Protein AF-A0A164EV01-F1 (afdb_monomer_lite)

Structure (mmCIF, N/CA/C/O backbone):
data_AF-A0A164EV01-F1
#
_entry.id   AF-A0A164EV01-F1
#
loop_
_atom_site.group_PDB
_atom_site.id
_atom_site.type_symbol
_atom_site.label_atom_id
_atom_site.label_alt_id
_atom_site.label_comp_id
_atom_site.label_asym_id
_atom_site.label_entity_id
_atom_site.label_seq_id
_atom_site.pdbx_PDB_ins_code
_atom_site.Cartn_x
_atom_site.Cartn_y
_atom_site.Cartn_z
_atom_site.occupancy
_atom_site.B_iso_or_equiv
_atom_site.auth_seq_id
_atom_site.auth_comp_id
_atom_site.auth_asym_id
_atom_site.auth_atom_id
_atom_site.pdbx_PDB_model_num
ATOM 1 N N . MET A 1 1 ? 11.903 -7.629 1.870 1.00 88.00 1 MET A N 1
ATOM 2 C CA . MET A 1 1 ? 11.206 -6.641 1.024 1.00 88.00 1 MET A CA 1
ATOM 3 C C . MET A 1 1 ? 10.849 -7.337 -0.263 1.00 88.00 1 MET A C 1
ATOM 5 O O . MET A 1 1 ? 11.646 -8.150 -0.713 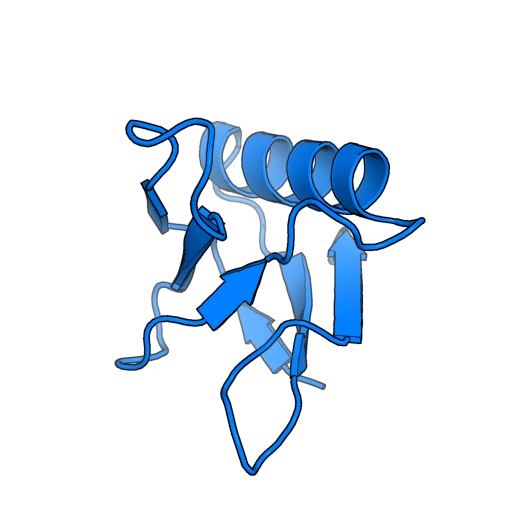1.00 88.00 1 MET A O 1
ATOM 9 N N . GLU A 1 2 ? 9.692 -7.011 -0.812 1.00 94.12 2 GLU A N 1
ATOM 10 C CA . GLU A 1 2 ? 9.177 -7.539 -2.071 1.00 94.12 2 GLU A CA 1
ATOM 11 C C . GLU A 1 2 ? 9.063 -6.412 -3.100 1.00 94.12 2 GLU A C 1
ATOM 13 O O . GLU A 1 2 ? 9.095 -5.230 -2.749 1.00 94.12 2 GLU A O 1
ATOM 18 N N . GLU A 1 3 ? 8.926 -6.774 -4.372 1.00 96.31 3 GLU A N 1
ATOM 19 C CA . GLU A 1 3 ? 8.696 -5.833 -5.466 1.00 96.31 3 GLU A CA 1
ATOM 20 C C . GLU A 1 3 ? 7.657 -6.397 -6.425 1.00 96.31 3 GLU A C 1
ATOM 22 O O . GLU A 1 3 ? 7.822 -7.503 -6.950 1.00 96.31 3 GLU A O 1
ATOM 27 N N . ASP A 1 4 ? 6.581 -5.649 -6.663 1.00 96.50 4 ASP A N 1
ATOM 28 C CA . ASP A 1 4 ? 5.507 -6.113 -7.533 1.00 96.50 4 ASP A CA 1
ATOM 29 C C . ASP A 1 4 ? 4.611 -4.990 -8.059 1.00 96.50 4 ASP A C 1
ATOM 31 O O . ASP A 1 4 ? 4.658 -3.853 -7.592 1.00 96.50 4 ASP A O 1
ATOM 35 N N . VAL A 1 5 ? 3.777 -5.314 -9.045 1.00 96.38 5 VAL A N 1
ATOM 36 C CA . VAL A 1 5 ? 2.800 -4.382 -9.617 1.00 96.38 5 VAL A CA 1
ATOM 37 C C . VAL A 1 5 ? 1.522 -4.348 -8.785 1.00 96.38 5 VAL A C 1
ATOM 39 O O . VAL A 1 5 ? 0.978 -5.390 -8.415 1.00 96.38 5 VAL A O 1
ATOM 42 N N . VAL A 1 6 ? 1.013 -3.146 -8.515 1.00 97.06 6 VAL A N 1
ATOM 43 C CA . VAL A 1 6 ? -0.279 -2.957 -7.840 1.00 97.06 6 VAL A CA 1
ATOM 44 C C . VAL A 1 6 ? -1.397 -3.153 -8.857 1.00 97.06 6 VAL A C 1
ATOM 46 O O . VAL A 1 6 ? -1.553 -2.349 -9.773 1.00 97.06 6 VAL A O 1
ATOM 49 N N . VAL A 1 7 ? -2.214 -4.189 -8.682 1.00 97.19 7 VAL A N 1
ATOM 50 C CA . VAL A 1 7 ? -3.324 -4.481 -9.606 1.00 97.19 7 VAL A CA 1
ATOM 51 C C . VAL A 1 7 ? -4.649 -3.895 -9.126 1.00 97.19 7 VAL A C 1
ATOM 53 O O . VAL A 1 7 ? -5.507 -3.535 -9.933 1.00 97.19 7 VAL A O 1
ATOM 56 N N . ARG A 1 8 ? -4.827 -3.747 -7.807 1.00 97.25 8 ARG A N 1
ATOM 57 C CA . ARG A 1 8 ? -6.069 -3.235 -7.219 1.00 97.25 8 ARG A CA 1
ATOM 58 C C . ARG A 1 8 ? -5.835 -2.575 -5.862 1.00 97.25 8 ARG A C 1
ATOM 60 O O . ARG A 1 8 ? -5.015 -3.030 -5.070 1.00 97.25 8 ARG A O 1
ATOM 67 N N . LEU A 1 9 ? -6.606 -1.515 -5.609 1.00 97.31 9 LEU A N 1
ATOM 68 C CA . LEU A 1 9 ? -6.715 -0.839 -4.317 1.00 97.31 9 LEU A CA 1
ATOM 69 C C . LEU A 1 9 ? -8.187 -0.796 -3.902 1.00 97.31 9 LEU A C 1
ATOM 71 O O . LEU A 1 9 ? -9.012 -0.241 -4.631 1.00 97.31 9 LEU A O 1
ATOM 75 N N .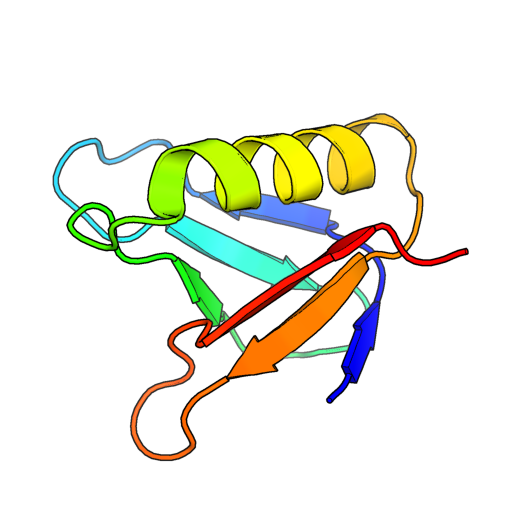 ASP A 1 10 ? -8.509 -1.359 -2.742 1.00 96.19 10 ASP A N 1
ATOM 76 C CA . ASP A 1 10 ? -9.854 -1.353 -2.170 1.00 96.19 10 ASP A CA 1
ATOM 77 C C . ASP A 1 10 ? -10.056 -0.097 -1.316 1.00 96.19 10 ASP A C 1
ATOM 79 O O . ASP A 1 10 ? -9.834 -0.089 -0.108 1.00 96.19 10 ASP A O 1
ATOM 83 N N . THR A 1 11 ? -10.472 0.992 -1.963 1.00 93.31 11 THR A N 1
ATOM 84 C CA . THR A 1 11 ? -10.645 2.310 -1.325 1.00 93.31 11 THR A CA 1
ATOM 85 C C . THR A 1 11 ? -12.091 2.636 -0.947 1.00 93.31 11 THR A C 1
ATOM 87 O O . THR A 1 11 ? -12.349 3.702 -0.392 1.00 93.31 11 THR A O 1
ATOM 90 N N . ALA A 1 12 ? -13.037 1.733 -1.231 1.00 90.94 12 ALA A N 1
ATOM 91 C CA . ALA A 1 12 ? -14.476 1.984 -1.110 1.00 90.94 12 ALA A CA 1
ATOM 92 C C . ALA A 1 12 ? -14.964 2.230 0.330 1.00 90.94 12 ALA A C 1
ATOM 94 O O . ALA A 1 12 ? -16.026 2.814 0.520 1.00 90.94 12 ALA A O 1
ATOM 95 N N . GLN A 1 13 ? -14.212 1.783 1.341 1.00 90.25 13 GLN A N 1
ATOM 96 C CA . GLN A 1 13 ? -14.554 1.962 2.754 1.00 90.25 13 GLN A CA 1
ATOM 97 C C . GLN A 1 13 ? -13.605 2.998 3.385 1.00 90.25 13 GLN A C 1
ATOM 99 O O . GLN A 1 13 ? -12.406 2.722 3.501 1.00 90.25 13 GLN A O 1
ATOM 104 N N . PRO A 1 14 ? -14.101 4.191 3.770 1.00 88.06 14 PRO A N 1
ATOM 105 C CA . PRO A 1 14 ? -13.266 5.280 4.280 1.00 88.06 14 PRO A CA 1
ATOM 106 C C . PRO A 1 14 ? -12.702 5.018 5.683 1.00 88.06 14 PRO A C 1
ATOM 108 O O . PRO A 1 14 ? -11.643 5.548 5.995 1.00 88.06 14 PRO A O 1
ATOM 111 N N . ASP A 1 15 ? -13.349 4.162 6.476 1.00 90.81 15 ASP A N 1
ATOM 112 C CA . ASP A 1 15 ? -12.964 3.886 7.872 1.00 90.81 15 ASP A CA 1
ATOM 113 C C . ASP A 1 15 ? -12.198 2.566 8.044 1.00 90.81 15 ASP A C 1
ATOM 115 O O . ASP A 1 15 ? -11.892 2.155 9.160 1.00 90.81 15 ASP A O 1
ATOM 119 N N . LYS A 1 16 ? -11.909 1.865 6.942 1.00 93.06 16 LYS A N 1
ATOM 120 C CA . LYS A 1 16 ? -11.156 0.605 6.958 1.00 93.06 16 LYS A CA 1
ATOM 121 C C . LYS A 1 16 ? -9.791 0.761 6.296 1.00 93.06 16 LYS A C 1
ATOM 123 O O . LYS A 1 16 ? -9.663 1.598 5.396 1.00 93.06 16 LYS A O 1
ATOM 128 N N . PRO A 1 17 ? -8.798 -0.062 6.677 1.00 95.31 17 PRO A N 1
ATOM 129 C CA . PRO A 1 17 ? -7.523 -0.122 5.973 1.00 95.31 17 PRO A CA 1
ATOM 130 C C . PRO A 1 17 ? -7.740 -0.358 4.478 1.00 95.31 17 PRO A C 1
ATOM 132 O O . PRO A 1 17 ? -8.686 -1.042 4.074 1.00 95.31 17 PRO A O 1
ATOM 135 N N . ILE A 1 18 ? -6.868 0.209 3.649 1.00 96.75 18 ILE A N 1
ATOM 136 C CA . ILE A 1 18 ? -6.931 -0.009 2.205 1.00 96.75 18 ILE A CA 1
ATOM 137 C C . ILE A 1 18 ? -6.367 -1.396 1.906 1.00 96.75 18 ILE A C 1
ATOM 139 O O . ILE A 1 18 ? -5.214 -1.682 2.223 1.00 96.75 18 ILE A O 1
ATOM 143 N N . GLY A 1 19 ? -7.175 -2.238 1.264 1.00 96.88 19 GLY A N 1
ATOM 144 C CA . GLY A 1 19 ? -6.715 -3.510 0.714 1.00 96.88 19 GLY A CA 1
ATOM 145 C C . GLY A 1 19 ? -5.866 -3.275 -0.532 1.00 96.88 19 GLY A C 1
ATOM 146 O O . GLY A 1 19 ? -6.318 -2.632 -1.482 1.00 96.88 19 GLY A O 1
ATOM 147 N N . VAL A 1 20 ? -4.642 -3.788 -0.535 1.00 97.19 20 VAL A N 1
ATOM 148 C CA . VAL A 1 20 ? -3.668 -3.673 -1.622 1.00 97.19 20 VAL A CA 1
ATOM 149 C C . VAL A 1 20 ? -3.423 -5.058 -2.200 1.00 97.19 20 VAL A C 1
ATOM 151 O O . VAL A 1 20 ? -3.012 -5.976 -1.492 1.00 97.19 20 VAL A O 1
ATOM 154 N N . HIS A 1 21 ? -3.685 -5.202 -3.496 1.00 97.25 21 HIS A N 1
ATOM 155 C CA . HIS A 1 21 ? -3.486 -6.450 -4.227 1.00 97.25 21 HIS A CA 1
ATOM 156 C C . HIS A 1 21 ? -2.306 -6.275 -5.172 1.00 97.25 21 HIS A C 1
ATOM 158 O O . HIS A 1 21 ? -2.303 -5.349 -5.995 1.00 97.25 21 HIS A O 1
ATOM 164 N N . PHE A 1 22 ? -1.336 -7.178 -5.074 1.00 96.25 22 PHE A N 1
ATOM 165 C CA . PHE A 1 22 ? -0.186 -7.225 -5.969 1.00 96.25 22 PHE A CA 1
ATOM 166 C C . PHE A 1 22 ? -0.323 -8.374 -6.971 1.00 96.25 22 PHE A C 1
ATOM 168 O O . PHE A 1 22 ? -0.973 -9.373 -6.685 1.00 96.25 22 PHE A O 1
ATOM 175 N N . GLY A 1 23 ? 0.257 -8.227 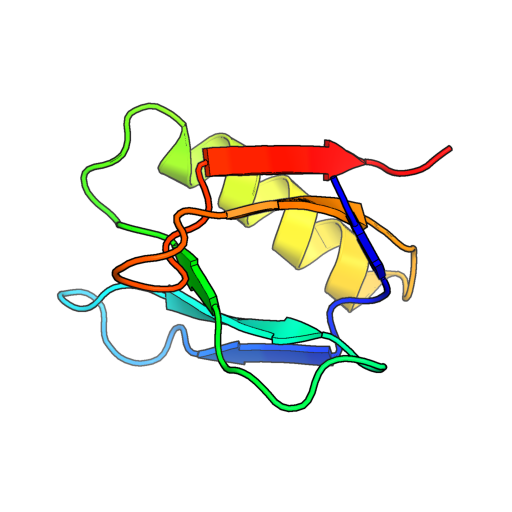-8.162 1.00 94.81 23 GLY A N 1
ATOM 176 C CA . GLY A 1 23 ? 0.023 -9.155 -9.274 1.00 94.81 23 GLY A CA 1
ATOM 177 C C . GLY A 1 23 ? 0.487 -10.597 -9.029 1.00 94.81 23 GLY A C 1
ATOM 178 O O . GLY A 1 23 ? -0.229 -11.535 -9.370 1.00 94.81 23 GLY A O 1
ATOM 179 N N . ARG A 1 24 ? 1.674 -10.789 -8.449 1.00 93.56 24 ARG A N 1
ATOM 180 C CA . ARG A 1 24 ? 2.280 -12.104 -8.172 1.00 93.56 24 ARG A CA 1
ATOM 181 C C . ARG A 1 24 ? 1.926 -12.654 -6.792 1.00 93.56 24 ARG A C 1
ATOM 183 O O . ARG A 1 24 ? 2.167 -13.832 -6.536 1.00 93.56 24 ARG A O 1
ATOM 190 N N . HIS A 1 25 ? 1.359 -11.835 -5.909 1.00 88.94 25 HIS A N 1
ATOM 191 C CA . HIS A 1 25 ? 1.057 -12.223 -4.535 1.00 88.94 25 HIS A CA 1
ATOM 192 C C . HIS A 1 25 ? -0.432 -12.534 -4.369 1.00 88.94 25 HIS A C 1
ATOM 194 O O . HIS A 1 25 ? -1.289 -11.714 -4.674 1.00 88.94 25 HIS A O 1
ATOM 200 N N . ALA A 1 26 ? -0.747 -13.711 -3.825 1.00 85.56 26 ALA A N 1
ATOM 201 C CA . ALA A 1 26 ? -2.133 -14.129 -3.590 1.00 85.56 26 ALA A CA 1
ATOM 202 C C . ALA A 1 26 ? -2.772 -13.492 -2.336 1.00 85.56 26 ALA A C 1
ATOM 204 O O . ALA A 1 26 ? -3.981 -13.601 -2.137 1.00 85.56 26 ALA A O 1
ATOM 205 N N . ALA A 1 27 ? -1.970 -12.864 -1.470 1.00 91.25 27 ALA A N 1
ATOM 206 C CA . ALA A 1 27 ? -2.438 -12.225 -0.245 1.00 91.25 27 ALA A CA 1
ATOM 207 C C . ALA A 1 27 ? -2.941 -10.795 -0.495 1.00 91.25 27 ALA A C 1
ATOM 209 O O . ALA A 1 27 ? -2.446 -10.089 -1.374 1.00 91.25 27 ALA A O 1
ATOM 210 N N . ILE A 1 28 ? -3.888 -10.354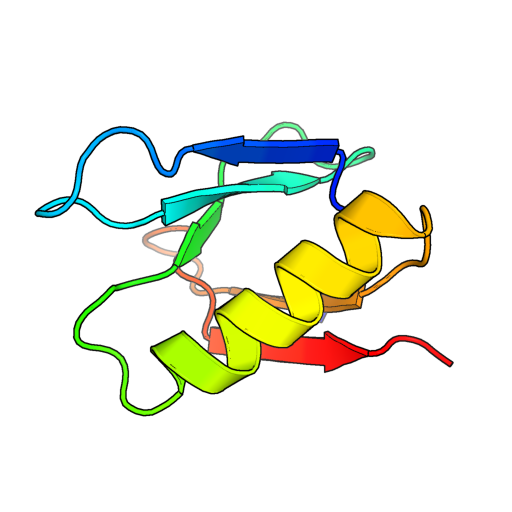 0.339 1.00 94.06 28 ILE A N 1
ATOM 211 C CA . ILE A 1 28 ? -4.302 -8.950 0.418 1.00 94.06 28 ILE A CA 1
ATOM 212 C C . ILE A 1 28 ? -3.472 -8.281 1.508 1.00 94.06 28 ILE A C 1
ATOM 214 O O . ILE A 1 28 ? -3.518 -8.697 2.666 1.00 94.06 28 ILE A O 1
ATOM 218 N N . TYR A 1 29 ? -2.740 -7.238 1.137 1.00 95.69 29 TYR A N 1
ATOM 219 C CA . TYR A 1 29 ? -1.956 -6.436 2.069 1.00 95.69 29 TYR A CA 1
ATOM 220 C C . TYR A 1 29 ? -2.776 -5.251 2.558 1.00 95.69 29 TYR A C 1
ATOM 222 O O . TYR A 1 29 ? -3.657 -4.764 1.852 1.00 95.69 29 TYR A O 1
ATOM 230 N N . LEU A 1 30 ? -2.507 -4.788 3.774 1.00 96.38 30 LEU A N 1
ATOM 231 C CA . LEU A 1 30 ? -3.296 -3.737 4.409 1.00 96.38 30 LEU A CA 1
ATOM 232 C C . LEU A 1 30 ? -2.471 -2.463 4.552 1.00 96.38 30 LEU A C 1
ATOM 234 O O . LEU A 1 30 ? -1.403 -2.464 5.158 1.00 96.38 30 LEU A O 1
ATOM 238 N N . LEU A 1 31 ? -2.981 -1.365 4.010 1.00 96.88 31 LEU A N 1
ATOM 239 C CA . LEU A 1 31 ? -2.475 -0.029 4.284 1.00 96.88 31 LEU A CA 1
ATOM 240 C C . LEU A 1 31 ? -3.360 0.622 5.352 1.00 96.88 31 LEU A C 1
ATOM 242 O O . LEU A 1 31 ? -4.500 1.006 5.077 1.00 96.88 31 LEU A O 1
ATOM 246 N N . GLU A 1 32 ? -2.826 0.724 6.566 1.00 96.06 32 GLU A N 1
ATOM 247 C CA . GLU A 1 32 ? -3.503 1.337 7.710 1.00 96.06 32 GLU A CA 1
ATOM 248 C C . GLU A 1 32 ? -3.675 2.847 7.516 1.00 96.06 32 GLU A C 1
ATOM 250 O O . GLU A 1 32 ? -2.743 3.540 7.109 1.00 96.06 32 GLU A O 1
ATOM 255 N N . ARG A 1 33 ? -4.877 3.363 7.796 1.00 94.12 33 ARG A N 1
ATOM 256 C CA . ARG A 1 33 ? -5.223 4.779 7.567 1.00 94.12 33 ARG A CA 1
ATOM 257 C C . ARG A 1 33 ? -4.666 5.730 8.619 1.00 94.12 33 ARG A C 1
ATOM 259 O O . ARG A 1 33 ? -4.519 6.915 8.339 1.00 94.12 33 ARG A O 1
ATOM 266 N N . ASP A 1 34 ? -4.397 5.215 9.810 1.00 94.69 34 ASP A N 1
ATOM 267 C CA . ASP A 1 34 ? -3.785 5.938 10.923 1.00 94.69 34 ASP A CA 1
ATOM 268 C C . ASP A 1 34 ? -2.247 5.936 10.853 1.00 94.69 34 ASP A C 1
ATOM 270 O O . ASP A 1 34 ? -1.591 6.565 11.684 1.00 94.69 34 ASP A O 1
ATOM 274 N N . ASP A 1 35 ? -1.657 5.270 9.853 1.00 94.06 35 ASP A N 1
ATOM 275 C CA . ASP A 1 35 ? -0.214 5.268 9.653 1.00 94.06 35 ASP A CA 1
ATOM 276 C C . ASP A 1 35 ? 0.285 6.675 9.262 1.00 94.06 35 ASP A C 1
ATOM 278 O O . ASP A 1 35 ? -0.249 7.279 8.325 1.00 94.06 35 ASP A O 1
ATOM 282 N N . PRO A 1 36 ? 1.339 7.213 9.907 1.00 96.12 36 PRO A N 1
ATOM 283 C CA . PRO A 1 36 ? 1.903 8.514 9.546 1.00 96.12 36 PRO A CA 1
ATOM 284 C C . PRO A 1 36 ? 2.325 8.628 8.075 1.00 96.12 36 PRO A C 1
ATOM 286 O O . PRO A 1 36 ? 2.362 9.731 7.531 1.00 96.12 36 PRO A O 1
ATOM 289 N N . GLN A 1 37 ? 2.655 7.509 7.423 1.00 97.19 37 GLN A N 1
ATOM 290 C CA . GLN A 1 37 ? 3.046 7.464 6.015 1.00 97.19 37 GLN A CA 1
ATOM 291 C C . GLN A 1 37 ? 1.878 7.177 5.065 1.00 97.19 37 GLN A C 1
ATOM 293 O O . GLN A 1 37 ? 2.090 7.106 3.853 1.00 97.19 37 GLN A O 1
ATOM 298 N N . PHE A 1 38 ? 0.647 7.054 5.574 1.00 96.38 38 PHE A N 1
ATOM 299 C CA . PHE A 1 38 ? -0.525 6.634 4.806 1.00 96.38 38 PHE A CA 1
ATOM 300 C C . PHE A 1 38 ? -0.682 7.384 3.480 1.00 96.38 38 PHE A C 1
ATOM 302 O O . PHE A 1 38 ? -0.771 6.761 2.423 1.00 96.38 38 PHE A O 1
ATOM 309 N N . ALA A 1 39 ? -0.689 8.719 3.520 1.00 97.00 39 ALA A N 1
ATOM 310 C CA . ALA A 1 39 ? -0.901 9.541 2.330 1.00 97.00 39 ALA A CA 1
ATOM 311 C C . ALA A 1 39 ? 0.222 9.358 1.295 1.00 97.00 39 ALA A C 1
ATOM 313 O O . ALA A 1 39 ? -0.046 9.222 0.100 1.00 97.00 39 ALA A O 1
ATOM 314 N N . THR A 1 40 ? 1.472 9.301 1.761 1.00 98.00 40 THR A N 1
ATOM 315 C CA . THR A 1 40 ? 2.657 9.096 0.921 1.00 98.00 40 THR A CA 1
ATOM 316 C C . THR A 1 40 ? 2.620 7.726 0.252 1.00 98.00 40 THR A C 1
ATOM 318 O O . THR A 1 40 ? 2.739 7.622 -0.969 1.00 98.00 40 THR A O 1
ATOM 321 N N . TRP A 1 41 ? 2.405 6.668 1.032 1.00 98.12 41 TRP A N 1
ATOM 322 C CA . TRP A 1 41 ? 2.346 5.300 0.528 1.00 98.12 41 TRP A CA 1
ATOM 323 C C . TRP A 1 41 ? 1.162 5.096 -0.410 1.00 98.12 41 TRP A C 1
ATOM 325 O O . TRP A 1 41 ? 1.326 4.506 -1.477 1.00 98.12 41 TRP A O 1
ATOM 335 N N . LEU A 1 42 ? -0.009 5.652 -0.086 1.00 97.75 42 LEU A N 1
ATOM 336 C CA . LEU A 1 42 ? -1.169 5.603 -0.968 1.00 97.75 42 LEU A CA 1
ATOM 337 C C . LEU A 1 42 ? -0.876 6.261 -2.321 1.00 97.75 42 LEU A C 1
ATOM 339 O O . LEU A 1 42 ? -1.232 5.692 -3.352 1.00 97.75 42 LEU A O 1
ATOM 343 N N . ALA A 1 43 ? -0.200 7.412 -2.340 1.00 97.94 43 ALA A N 1
ATOM 344 C CA . ALA A 1 43 ? 0.177 8.081 -3.583 1.00 97.94 43 ALA A CA 1
ATOM 345 C C . ALA A 1 43 ? 1.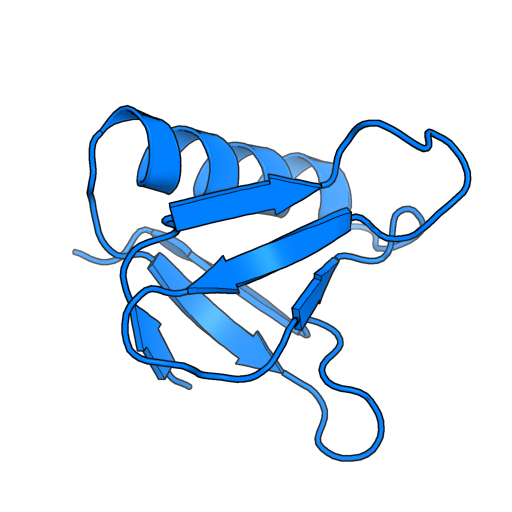131 7.224 -4.435 1.00 97.94 43 ALA A C 1
ATOM 347 O O . ALA A 1 43 ? 0.944 7.121 -5.650 1.00 97.94 43 ALA A O 1
ATOM 348 N N . VAL A 1 44 ? 2.111 6.557 -3.813 1.00 98.06 44 VAL A N 1
ATOM 349 C CA . VAL A 1 44 ? 3.019 5.626 -4.507 1.00 98.06 44 VAL A CA 1
ATOM 350 C C . VAL A 1 44 ? 2.249 4.440 -5.089 1.00 98.06 44 VAL A C 1
ATOM 352 O O . VAL A 1 44 ? 2.415 4.131 -6.268 1.00 98.06 44 VAL A O 1
ATOM 355 N N . LEU A 1 45 ? 1.358 3.818 -4.311 1.00 98.00 45 LEU A N 1
ATOM 356 C CA . LEU A 1 45 ? 0.544 2.688 -4.770 1.00 98.00 45 LEU A CA 1
ATOM 357 C C . LEU A 1 45 ? -0.400 3.077 -5.912 1.00 98.00 45 LEU A C 1
ATOM 359 O O . LEU A 1 45 ? -0.539 2.334 -6.882 1.00 98.00 45 LEU A O 1
ATOM 363 N N . GLN A 1 46 ? -1.049 4.241 -5.814 1.00 98.06 46 GLN A N 1
ATOM 364 C CA . GLN A 1 46 ? -1.930 4.760 -6.860 1.00 98.06 46 GLN A CA 1
ATOM 365 C C . GLN A 1 46 ? -1.155 5.043 -8.143 1.00 98.06 46 GLN A C 1
ATOM 367 O O . GLN A 1 46 ? -1.601 4.661 -9.224 1.00 98.06 46 GLN A O 1
ATOM 372 N N . ARG A 1 47 ? 0.024 5.664 -8.033 1.00 97.25 47 ARG A N 1
ATOM 373 C CA . ARG A 1 47 ? 0.904 5.904 -9.178 1.00 97.25 47 ARG A CA 1
ATOM 374 C C . ARG A 1 47 ? 1.349 4.586 -9.813 1.00 97.25 47 ARG A C 1
ATOM 376 O O . ARG A 1 47 ? 1.188 4.427 -11.020 1.00 97.25 47 ARG A O 1
ATOM 383 N N . GLY A 1 48 ? 1.826 3.635 -9.009 1.00 96.56 48 GLY A N 1
ATOM 384 C CA . GLY A 1 48 ? 2.224 2.302 -9.465 1.00 96.56 48 GLY A CA 1
ATOM 385 C C . GLY A 1 48 ? 1.104 1.595 -10.223 1.00 96.56 48 GLY A C 1
ATOM 386 O O . GLY A 1 48 ? 1.296 1.153 -11.352 1.00 96.56 48 GLY A O 1
ATOM 387 N N . ARG A 1 49 ? -0.109 1.600 -9.657 1.00 97.19 49 ARG A N 1
ATOM 388 C CA . ARG A 1 49 ? -1.308 1.048 -10.299 1.00 97.19 49 ARG A CA 1
ATOM 389 C C . ARG A 1 49 ? -1.642 1.739 -11.622 1.00 97.19 49 ARG A C 1
ATOM 391 O O . ARG A 1 49 ? -1.929 1.062 -12.602 1.00 97.19 49 ARG A O 1
ATOM 398 N N . ASN A 1 50 ? -1.632 3.070 -11.655 1.00 97.25 50 ASN A N 1
ATOM 399 C CA . ASN A 1 50 ? -2.047 3.839 -12.832 1.00 97.25 50 ASN A CA 1
ATOM 400 C C . ASN A 1 50 ? -1.069 3.700 -14.005 1.00 97.25 50 ASN A C 1
ATOM 402 O O . ASN A 1 50 ? -1.492 3.742 -15.157 1.00 97.25 50 ASN A O 1
ATOM 406 N N . HIS A 1 51 ? 0.225 3.544 -13.720 1.00 95.12 51 HIS A N 1
ATOM 407 C CA . HIS A 1 51 ? 1.263 3.409 -14.744 1.00 95.12 51 HIS A CA 1
ATOM 408 C C . HIS A 1 51 ? 1.682 1.958 -15.008 1.00 95.12 51 HIS A C 1
ATOM 410 O O . HIS A 1 51 ? 2.485 1.719 -15.906 1.00 95.12 51 HIS A O 1
ATOM 416 N N . GLY A 1 52 ? 1.167 0.995 -14.237 1.00 94.31 52 GLY A N 1
ATOM 417 C CA . GLY A 1 52 ? 1.611 -0.398 -14.292 1.00 94.31 52 GLY A CA 1
ATOM 418 C C . GLY A 1 52 ? 3.073 -0.583 -13.873 1.00 94.31 52 GLY A C 1
ATOM 419 O O . GLY A 1 52 ? 3.696 -1.565 -14.267 1.00 94.31 52 GLY A O 1
ATOM 420 N N . THR A 1 53 ? 3.638 0.358 -13.109 1.00 94.69 53 THR A N 1
ATOM 421 C CA . THR A 1 53 ? 5.028 0.286 -12.648 1.00 94.69 53 THR A CA 1
ATOM 422 C C . THR A 1 53 ? 5.110 -0.476 -11.328 1.00 94.69 53 THR A C 1
ATOM 424 O O . THR A 1 53 ? 4.234 -0.297 -10.471 1.00 94.69 53 THR A O 1
ATOM 427 N N . PRO A 1 54 ? 6.155 -1.294 -11.119 1.00 96.00 54 PRO A N 1
ATOM 428 C CA . PRO A 1 54 ? 6.346 -1.978 -9.851 1.00 96.00 54 PRO A CA 1
ATOM 429 C C . PRO A 1 54 ? 6.538 -0.993 -8.692 1.00 96.00 54 PRO A C 1
ATOM 431 O O . PRO A 1 54 ? 6.975 0.148 -8.862 1.00 96.00 54 PRO A O 1
ATOM 434 N N . VAL A 1 55 ? 6.216 -1.458 -7.493 1.00 97.19 55 VAL A N 1
ATOM 435 C CA . VAL A 1 55 ? 6.522 -0.787 -6.230 1.00 97.19 55 VAL A CA 1
ATOM 436 C C . VAL A 1 55 ? 7.263 -1.761 -5.329 1.00 97.19 55 VAL A C 1
ATOM 438 O O . VAL A 1 55 ? 6.995 -2.965 -5.348 1.00 97.19 55 VAL A O 1
ATOM 441 N N . ARG A 1 56 ? 8.183 -1.240 -4.522 1.00 97.31 56 ARG A N 1
ATOM 442 C CA . ARG A 1 56 ? 8.826 -1.996 -3.451 1.00 97.31 56 ARG A CA 1
ATOM 443 C C . ARG A 1 56 ? 8.001 -1.884 -2.187 1.00 97.31 56 ARG A C 1
ATOM 445 O O . ARG A 1 56 ? 7.540 -0.795 -1.846 1.00 97.31 56 ARG A O 1
ATOM 452 N N . PHE A 1 57 ? 7.824 -2.994 -1.483 1.00 96.25 57 PHE A N 1
ATOM 453 C CA . PHE A 1 57 ? 7.051 -3.003 -0.253 1.00 96.25 57 PHE A CA 1
ATOM 454 C C . PHE A 1 57 ? 7.596 -3.966 0.805 1.00 96.25 57 PHE A C 1
ATOM 456 O O . PHE A 1 57 ? 8.287 -4.950 0.531 1.00 96.25 57 PHE A O 1
ATOM 463 N N . GLY A 1 58 ? 7.292 -3.651 2.058 1.00 95.81 58 GLY A N 1
ATOM 464 C CA . GLY A 1 58 ? 7.521 -4.499 3.224 1.00 95.81 58 GLY A CA 1
ATOM 465 C C . GLY A 1 58 ? 6.211 -4.704 3.972 1.00 95.81 58 GLY A C 1
ATOM 466 O O . GLY A 1 58 ? 5.303 -3.882 3.857 1.00 95.81 58 GLY A O 1
ATOM 467 N N . TYR A 1 59 ? 6.099 -5.797 4.724 1.00 94.88 59 TYR A N 1
ATOM 468 C CA . TYR A 1 59 ? 4.897 -6.100 5.494 1.00 94.88 59 TYR A CA 1
ATOM 469 C C . TYR A 1 59 ? 5.210 -6.844 6.793 1.00 94.88 59 TYR A C 1
ATOM 471 O O . TYR A 1 59 ? 6.253 -7.489 6.923 1.00 94.88 59 TYR A O 1
ATOM 479 N N . ALA A 1 60 ? 4.304 -6.749 7.764 1.00 92.25 60 ALA A N 1
ATOM 480 C CA . ALA A 1 60 ? 4.373 -7.521 8.999 1.00 92.25 60 ALA A CA 1
ATOM 481 C C . ALA A 1 60 ? 3.872 -8.966 8.788 1.00 92.25 60 ALA A C 1
ATOM 483 O O . ALA A 1 60 ? 2.983 -9.226 7.983 1.00 92.25 60 ALA A O 1
ATOM 484 N N . VAL A 1 61 ? 4.443 -9.927 9.524 1.00 78.75 61 VAL A N 1
ATOM 485 C CA . VAL A 1 61 ? 4.132 -11.364 9.359 1.00 78.75 61 VAL A CA 1
ATOM 486 C C . VAL A 1 61 ? 2.803 -11.757 10.017 1.00 78.75 61 VAL A C 1
ATOM 488 O O . VAL A 1 61 ? 2.095 -12.615 9.503 1.00 78.75 61 VAL A O 1
ATOM 491 N N . ALA A 1 62 ? 2.450 -11.138 11.149 1.00 74.44 62 ALA A N 1
ATOM 492 C CA . ALA A 1 62 ? 1.258 -11.513 11.920 1.00 74.44 62 ALA A CA 1
ATOM 493 C C . ALA A 1 62 ? -0.054 -11.036 11.271 1.00 74.44 62 ALA A C 1
ATOM 495 O O . ALA A 1 62 ? -1.091 -11.675 11.411 1.00 74.44 62 ALA A O 1
ATOM 496 N N . TRP A 1 63 ? 0.022 -9.917 10.556 1.00 76.75 63 TRP A N 1
ATOM 497 C CA . TRP A 1 63 ? -1.017 -9.325 9.724 1.00 76.75 63 TRP A CA 1
ATOM 498 C C . TRP A 1 63 ? -0.277 -8.668 8.567 1.00 76.75 63 TRP A C 1
ATOM 500 O O . TRP A 1 63 ? 0.652 -7.919 8.874 1.00 76.75 63 TRP A O 1
ATOM 510 N N . PRO A 1 64 ? -0.642 -8.893 7.289 1.00 87.00 64 PRO A N 1
ATOM 511 C CA . PRO A 1 64 ? 0.080 -8.367 6.125 1.00 87.00 64 PRO A CA 1
ATOM 512 C C . PRO A 1 64 ? -0.110 -6.845 5.952 1.00 87.00 64 PRO A C 1
ATOM 514 O O . PRO A 1 64 ? -0.313 -6.336 4.852 1.00 87.00 64 PRO A O 1
ATOM 517 N N . ARG A 1 65 ? -0.057 -6.100 7.059 1.00 95.12 65 ARG A N 1
ATOM 518 C CA . ARG A 1 65 ? 0.057 -4.654 7.130 1.00 95.12 65 ARG A CA 1
ATOM 519 C C . ARG A 1 65 ? 1.352 -4.234 6.461 1.00 95.12 65 ARG A C 1
ATOM 521 O O . ARG A 1 65 ? 2.416 -4.745 6.810 1.00 95.12 65 ARG A O 1
ATOM 528 N N . LEU A 1 66 ? 1.254 -3.271 5.557 1.00 96.44 66 LEU A N 1
ATOM 529 C CA . LEU A 1 66 ? 2.399 -2.645 4.923 1.00 96.44 66 LEU A CA 1
ATOM 530 C C . LEU A 1 66 ? 3.206 -1.856 5.956 1.00 96.44 66 LEU A C 1
ATOM 532 O O . LEU A 1 66 ? 2.659 -1.104 6.760 1.00 96.44 66 LEU A O 1
ATOM 536 N N . THR A 1 67 ? 4.518 -2.056 5.927 1.00 96.31 67 THR A N 1
ATOM 537 C CA . THR A 1 67 ? 5.496 -1.374 6.788 1.00 96.31 67 THR A CA 1
ATOM 538 C C . THR A 1 67 ? 6.486 -0.530 5.991 1.00 96.31 67 THR A C 1
ATOM 540 O O . THR A 1 67 ? 7.272 0.215 6.569 1.00 96.31 67 THR A O 1
ATOM 543 N N . LEU A 1 68 ? 6.446 -0.647 4.663 1.00 96.19 68 LEU A N 1
ATOM 544 C CA . LEU A 1 68 ? 7.222 0.137 3.718 1.00 96.19 68 LEU A CA 1
ATOM 545 C C . LEU A 1 68 ? 6.499 0.132 2.374 1.00 96.19 68 LEU A C 1
ATOM 547 O O . LEU A 1 68 ? 6.039 -0.927 1.941 1.00 96.19 68 LEU A O 1
ATOM 551 N N . VAL A 1 69 ? 6.463 1.280 1.703 1.00 97.00 69 VAL A N 1
ATOM 552 C CA . VAL A 1 69 ? 6.078 1.397 0.294 1.00 97.00 69 VAL A CA 1
ATOM 553 C C . VAL A 1 69 ? 6.948 2.457 -0.371 1.00 97.00 69 VAL A C 1
ATOM 555 O O . VAL A 1 69 ? 6.959 3.611 0.056 1.00 97.00 69 VAL A O 1
ATOM 558 N N . GLU A 1 70 ? 7.635 2.078 -1.444 1.00 97.19 70 GLU A N 1
ATOM 559 C CA . GLU A 1 70 ? 8.51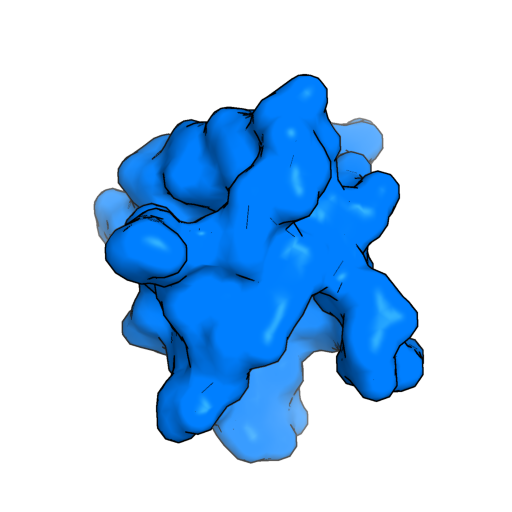9 2.955 -2.211 1.00 97.19 70 GLU A CA 1
ATOM 560 C C . GLU A 1 70 ? 8.365 2.700 -3.720 1.00 97.19 70 GLU A C 1
ATOM 562 O O . GLU A 1 70 ? 8.009 1.589 -4.131 1.00 97.19 70 GLU A O 1
ATOM 567 N N . PRO A 1 71 ? 8.628 3.699 -4.580 1.00 95.25 71 PRO A N 1
ATOM 568 C CA . PRO A 1 71 ? 8.739 3.465 -6.017 1.00 95.25 71 PRO A CA 1
ATOM 569 C C . PRO A 1 71 ? 9.839 2.436 -6.317 1.00 95.25 71 PRO A C 1
ATOM 571 O O . PRO A 1 71 ? 10.927 2.515 -5.745 1.00 95.25 71 PRO A O 1
ATOM 574 N N . ALA A 1 72 ? 9.578 1.489 -7.221 1.00 89.69 72 ALA A N 1
ATOM 575 C CA . ALA A 1 72 ? 10.649 0.672 -7.787 1.00 89.69 72 ALA A CA 1
ATOM 576 C C . ALA A 1 72 ? 11.383 1.462 -8.896 1.00 89.69 72 ALA A C 1
ATOM 578 O O . ALA A 1 72 ? 10.743 2.295 -9.549 1.00 89.69 72 ALA A O 1
ATOM 579 N N . PRO A 1 73 ? 12.704 1.260 -9.067 1.00 76.50 73 PRO A N 1
ATOM 580 C CA . PRO A 1 73 ? 13.489 1.890 -10.129 1.00 76.50 73 PRO A CA 1
ATOM 581 C C . PRO A 1 73 ? 13.102 1.418 -11.537 1.00 76.50 73 PRO A C 1
ATOM 583 O O . PRO A 1 73 ? 12.587 0.286 -11.676 1.00 76.50 73 PRO A O 1
#

Secondary structure (DSSP, 8-state):
-EEEEEEEEE-S-TTSPEEEEESS--SEEEE-TTSTTHHHHHHHHHHHHHHT-EEEEEE-SSS-BEEEEEE--

Organism: NCBI:txid2738409

Sequence (73 aa):
MEEDVVVRLDTAQPDKPIGVHFGRHAAIYLLERDDPQFATWLAVLQRGRNHGTPVRFGYAVAWPRLTLVEPAP

pLDDT: mean 94.11, std 5.08, range [74.44, 98.12]

Foldseek 3Di:
DDKFAFQDWQPPDPQAFIFTDGDPDPDTATEDPPDPCNVVQVVLNVVSNVVVFMWDWDADPVGRYTPDIGGDD

Radius of gyration: 10.89 Å; chains: 1; bounding box: 28×24×27 Å